Protein AF-A0A954VQI1-F1 (afdb_monomer_lite)

Secondary structure (DSSP, 8-state):
------HHHHHHHHHHHHTTS-SSHHHHHHHHHHHHHTT---PPPHHHHHHHTT------GGGG----S-TTS-HHHHHHHHHHHS---------

Structure (mmCIF, N/CA/C/O backbone):
data_AF-A0A954VQI1-F1
#
_entry.id   AF-A0A954VQI1-F1
#
loop_
_atom_site.group_PDB
_atom_site.id
_atom_site.type_symbol
_atom_site.label_atom_id
_atom_site.label_alt_id
_atom_site.label_comp_id
_atom_site.label_asym_id
_atom_site.label_entity_id
_atom_site.label_seq_id
_atom_site.pdbx_PDB_ins_code
_atom_site.Cartn_x
_atom_site.Cartn_y
_atom_site.Cartn_z
_atom_site.occupancy
_atom_site.B_iso_or_equiv
_atom_site.auth_seq_id
_atom_site.auth_comp_id
_atom_site.auth_asym_id
_atom_site.auth_atom_id
_atom_site.pdbx_PDB_model_num
ATOM 1 N N . MET A 1 1 ? 26.963 14.974 -7.752 1.00 47.28 1 MET A N 1
ATOM 2 C CA . MET A 1 1 ? 25.971 14.395 -6.824 1.00 47.28 1 MET A CA 1
ATOM 3 C C . MET A 1 1 ? 26.237 12.899 -6.781 1.00 47.28 1 MET A C 1
ATOM 5 O O . MET A 1 1 ? 26.129 12.275 -7.827 1.00 47.28 1 MET A O 1
ATOM 9 N N . GLN A 1 2 ? 26.698 12.359 -5.653 1.00 58.19 2 GLN A N 1
ATOM 10 C CA . GLN A 1 2 ? 26.855 10.911 -5.458 1.00 58.19 2 GLN A CA 1
ATOM 11 C C . GLN A 1 2 ? 25.596 10.402 -4.755 1.00 58.19 2 GLN A C 1
ATOM 13 O O . GLN A 1 2 ? 25.159 11.009 -3.781 1.00 58.19 2 GLN A O 1
ATOM 18 N N . ILE A 1 3 ? 24.983 9.353 -5.297 1.00 70.50 3 ILE A N 1
ATOM 19 C CA . ILE A 1 3 ? 23.816 8.692 -4.709 1.00 70.50 3 ILE A CA 1
ATOM 20 C C . ILE A 1 3 ? 24.327 7.356 -4.182 1.00 70.50 3 ILE A C 1
ATOM 22 O O . ILE A 1 3 ? 24.823 6.546 -4.964 1.00 70.50 3 ILE A O 1
ATOM 26 N N . GLU A 1 4 ? 24.240 7.138 -2.874 1.00 78.00 4 GLU A N 1
ATOM 27 C CA . GLU A 1 4 ? 24.477 5.817 -2.298 1.00 78.00 4 GLU A CA 1
ATOM 28 C C . GLU A 1 4 ? 23.241 4.955 -2.541 1.00 78.00 4 GLU A C 1
ATOM 30 O O . GLU A 1 4 ? 22.119 5.350 -2.220 1.00 78.00 4 GLU A O 1
ATOM 35 N N . VAL A 1 5 ? 23.439 3.793 -3.158 1.00 78.62 5 VAL A N 1
ATOM 36 C CA . VAL A 1 5 ? 22.355 2.881 -3.524 1.00 78.62 5 VAL A CA 1
ATOM 37 C C . VAL A 1 5 ? 22.591 1.543 -2.835 1.00 78.62 5 VAL A C 1
ATOM 39 O O . VAL A 1 5 ? 23.730 1.080 -2.763 1.00 78.62 5 VAL A O 1
ATOM 42 N N . SER A 1 6 ? 21.529 0.914 -2.319 1.00 87.25 6 SER A N 1
ATOM 43 C CA . SER A 1 6 ? 21.656 -0.396 -1.675 1.00 87.25 6 SER A CA 1
ATOM 44 C C . SER A 1 6 ? 22.107 -1.467 -2.673 1.00 87.25 6 SER A C 1
ATOM 46 O O . SER A 1 6 ? 21.815 -1.391 -3.869 1.00 87.25 6 SER A O 1
ATOM 48 N N . SER A 1 7 ? 22.771 -2.507 -2.166 1.00 83.44 7 SER A N 1
ATOM 49 C CA . SER A 1 7 ? 23.232 -3.661 -2.949 1.00 83.44 7 SER A CA 1
ATOM 50 C C . SER A 1 7 ? 22.086 -4.330 -3.718 1.00 83.44 7 SER A C 1
ATOM 52 O O . SER A 1 7 ? 22.249 -4.727 -4.866 1.00 83.44 7 SER A O 1
ATOM 54 N N . GLU A 1 8 ? 20.908 -4.396 -3.100 1.00 84.88 8 GLU A N 1
ATOM 55 C CA . GLU A 1 8 ? 19.686 -4.939 -3.699 1.00 84.88 8 GLU A CA 1
ATOM 56 C C . GLU A 1 8 ? 19.207 -4.097 -4.889 1.00 84.88 8 GLU A C 1
ATOM 58 O O . GLU A 1 8 ? 18.823 -4.624 -5.932 1.00 84.88 8 GLU A O 1
ATOM 63 N N . THR A 1 9 ? 19.305 -2.771 -4.781 1.00 81.81 9 THR A N 1
ATOM 64 C CA . THR A 1 9 ? 18.925 -1.872 -5.876 1.00 81.81 9 THR A CA 1
ATOM 65 C C . THR A 1 9 ? 19.894 -1.990 -7.052 1.00 81.81 9 THR A C 1
ATOM 67 O O . THR A 1 9 ? 19.467 -1.938 -8.205 1.00 81.81 9 THR A O 1
ATOM 70 N N . ILE A 1 10 ? 21.189 -2.183 -6.774 1.00 82.75 10 ILE A N 1
ATOM 71 C CA . ILE A 1 10 ? 22.210 -2.428 -7.803 1.00 82.75 10 ILE A CA 1
ATOM 72 C C . ILE A 1 10 ? 21.884 -3.717 -8.568 1.00 82.75 10 ILE A C 1
ATOM 74 O O . ILE A 1 10 ? 21.826 -3.690 -9.795 1.00 82.75 10 ILE A O 1
ATOM 78 N N . GLN A 1 11 ? 21.558 -4.805 -7.864 1.00 84.69 11 GLN A N 1
ATOM 79 C CA . GLN A 1 11 ? 21.158 -6.071 -8.493 1.00 84.69 11 GLN A CA 1
ATOM 80 C C . GLN A 1 11 ? 19.892 -5.928 -9.349 1.00 84.69 11 GLN A C 1
ATOM 82 O O . GLN A 1 11 ? 19.811 -6.472 -10.451 1.00 84.69 11 GLN A O 1
ATOM 87 N N . LEU A 1 12 ? 18.901 -5.166 -8.875 1.00 82.69 12 LEU A N 1
ATOM 88 C CA . LEU A 1 12 ? 17.674 -4.906 -9.627 1.00 82.69 12 LEU A CA 1
ATOM 89 C C . LEU A 1 12 ? 17.948 -4.117 -10.922 1.00 82.69 12 LEU A C 1
ATOM 91 O O . LEU A 1 12 ? 17.356 -4.408 -11.966 1.00 82.69 12 LEU A O 1
ATOM 95 N N . LEU A 1 13 ? 18.852 -3.134 -10.864 1.00 80.06 13 LEU A N 1
ATOM 96 C CA . LEU A 1 13 ? 19.285 -2.343 -12.019 1.00 80.06 13 LEU A CA 1
ATOM 97 C C . LEU A 1 13 ? 20.039 -3.211 -13.034 1.00 80.06 13 LEU A C 1
ATOM 99 O O . LEU A 1 13 ? 19.715 -3.181 -14.222 1.00 80.06 13 LEU A O 1
ATOM 103 N N . GLU A 1 14 ? 20.971 -4.045 -12.577 1.00 82.88 14 GLU A N 1
ATOM 104 C CA . GLU A 1 14 ? 21.702 -4.992 -13.427 1.00 82.88 14 GLU A CA 1
ATOM 105 C C . GLU A 1 14 ? 20.763 -5.996 -14.110 1.00 82.88 14 GLU A C 1
ATOM 107 O O . GLU A 1 14 ? 20.862 -6.219 -15.317 1.00 82.88 14 GLU A O 1
ATOM 112 N N . ALA A 1 15 ? 19.784 -6.540 -13.383 1.00 83.94 15 ALA A N 1
ATOM 113 C CA . ALA A 1 15 ? 18.780 -7.439 -13.948 1.00 83.94 15 ALA A CA 1
ATOM 114 C C . ALA A 1 15 ? 17.893 -6.745 -15.000 1.00 83.94 15 ALA A C 1
ATOM 116 O O . ALA A 1 15 ? 17.508 -7.351 -16.003 1.00 83.94 15 ALA A O 1
ATOM 117 N N . ALA A 1 16 ? 17.567 -5.464 -14.800 1.00 78.81 16 ALA A N 1
ATOM 118 C CA . ALA A 1 16 ? 16.811 -4.683 -15.775 1.00 78.81 16 ALA A CA 1
ATOM 119 C C . ALA A 1 16 ? 17.614 -4.426 -17.063 1.00 78.81 16 ALA A C 1
ATOM 121 O O . ALA A 1 16 ? 17.040 -4.489 -18.154 1.00 78.81 16 ALA A O 1
ATOM 122 N N . MET A 1 17 ? 18.924 -4.197 -16.939 1.00 80.75 17 MET A N 1
ATOM 123 C CA . MET A 1 17 ? 19.853 -4.070 -18.067 1.00 80.75 17 MET A CA 1
ATOM 124 C C . MET A 1 17 ? 20.013 -5.398 -18.820 1.00 80.75 17 MET A C 1
ATOM 126 O O . MET A 1 17 ? 19.879 -5.433 -20.041 1.00 80.75 17 MET A O 1
ATOM 130 N N . ALA A 1 18 ? 20.211 -6.509 -18.101 1.00 82.56 18 ALA A N 1
ATOM 131 C CA . ALA A 1 18 ? 20.344 -7.848 -18.683 1.00 82.56 18 ALA A CA 1
ATOM 132 C C . ALA A 1 18 ? 19.082 -8.303 -19.437 1.00 82.56 18 ALA A C 1
ATOM 134 O O . ALA A 1 18 ? 19.168 -9.031 -20.422 1.00 82.56 18 ALA A O 1
ATOM 135 N N . ALA A 1 19 ? 17.905 -7.830 -19.019 1.00 83.94 19 ALA A N 1
ATOM 136 C CA . ALA A 1 19 ? 16.643 -8.069 -19.712 1.00 83.94 19 ALA A CA 1
ATOM 137 C C . ALA A 1 19 ? 16.480 -7.258 -21.017 1.00 83.94 19 ALA A C 1
ATOM 139 O O . ALA A 1 19 ? 15.415 -7.323 -21.631 1.00 83.94 19 ALA A O 1
ATOM 140 N N . GLY A 1 20 ? 17.476 -6.455 -21.418 1.00 84.12 20 GLY A N 1
ATOM 141 C CA . GLY A 1 20 ? 17.440 -5.636 -22.634 1.00 84.12 20 GLY A CA 1
ATOM 142 C C . GLY A 1 20 ? 16.398 -4.515 -22.599 1.00 84.12 20 GLY A C 1
ATOM 143 O O . GLY A 1 20 ? 16.019 -3.991 -23.643 1.00 84.12 20 GLY A O 1
ATOM 144 N N . ARG A 1 21 ? 15.894 -4.156 -21.409 1.00 79.69 21 ARG A N 1
ATOM 145 C CA . ARG A 1 21 ? 14.842 -3.138 -21.249 1.00 79.69 21 ARG A CA 1
ATOM 146 C C . ARG A 1 21 ? 15.356 -1.705 -21.386 1.00 79.69 21 ARG A C 1
ATOM 148 O O . ARG A 1 21 ? 14.542 -0.811 -21.596 1.00 79.69 21 ARG A O 1
ATOM 155 N N . PHE A 1 22 ? 16.664 -1.497 -21.249 1.00 83.12 22 PHE A N 1
ATOM 156 C CA . PHE A 1 22 ? 17.329 -0.198 -21.337 1.00 83.12 22 PHE A CA 1
ATOM 157 C C . PHE A 1 22 ? 18.692 -0.370 -22.013 1.00 83.12 22 PHE A C 1
ATOM 159 O O . PHE A 1 22 ? 19.371 -1.370 -21.777 1.00 83.12 22 PHE A O 1
ATOM 166 N N . ALA A 1 23 ? 19.096 0.592 -22.842 1.00 83.38 23 ALA A N 1
ATOM 167 C CA . ALA A 1 23 ? 20.381 0.571 -23.536 1.00 83.38 23 ALA A CA 1
ATOM 168 C C . ALA A 1 23 ? 21.534 1.076 -22.653 1.00 83.38 23 ALA A C 1
ATOM 170 O O . ALA A 1 23 ? 22.696 0.767 -22.918 1.00 83.38 23 ALA A O 1
ATOM 171 N N . SER A 1 24 ? 21.236 1.839 -21.596 1.00 84.31 24 SER A N 1
ATOM 172 C CA . SER A 1 24 ? 22.230 2.307 -20.626 1.00 84.31 24 SER A CA 1
ATOM 173 C C . SER A 1 24 ? 21.644 2.543 -19.231 1.00 84.31 24 SER A C 1
ATOM 175 O O . SER A 1 24 ? 20.433 2.697 -19.043 1.00 84.31 24 SER A O 1
ATOM 177 N N . MET A 1 25 ? 22.536 2.623 -18.242 1.00 77.94 25 MET A N 1
ATOM 178 C CA . MET A 1 25 ? 22.190 2.980 -16.865 1.00 77.94 25 MET A CA 1
ATOM 179 C C . MET A 1 25 ? 21.548 4.375 -16.786 1.00 77.94 25 MET A C 1
ATOM 181 O O . MET A 1 25 ? 20.548 4.560 -16.095 1.00 77.94 25 MET A O 1
ATOM 185 N N . ASP A 1 26 ? 22.068 5.340 -17.550 1.00 84.00 26 ASP A N 1
ATOM 186 C CA . ASP A 1 26 ? 21.538 6.707 -17.596 1.00 84.00 26 ASP A CA 1
ATOM 187 C C . ASP A 1 26 ? 20.117 6.755 -18.165 1.00 84.00 26 ASP A C 1
ATOM 189 O O . ASP A 1 26 ? 19.261 7.484 -17.661 1.00 84.00 26 ASP A O 1
ATOM 193 N N . GLU A 1 27 ? 19.828 5.939 -19.181 1.00 85.06 27 GLU A N 1
ATOM 194 C CA . GLU A 1 27 ? 18.483 5.813 -19.742 1.00 85.06 27 GLU A CA 1
ATOM 195 C C . GLU A 1 27 ? 17.504 5.208 -18.726 1.00 85.06 27 GLU A C 1
ATOM 197 O O . GLU A 1 27 ? 16.366 5.676 -18.590 1.00 85.06 27 GLU A O 1
ATOM 202 N N . CYS A 1 28 ? 17.952 4.200 -17.972 1.00 82.88 28 CYS A N 1
ATOM 203 C CA . CYS A 1 28 ? 17.169 3.590 -16.903 1.00 82.88 28 CYS A CA 1
ATOM 204 C C . CYS A 1 28 ? 16.826 4.619 -15.812 1.00 82.88 28 CYS A C 1
ATOM 206 O O . CYS A 1 28 ? 15.653 4.801 -15.464 1.00 82.88 28 CYS A O 1
ATOM 208 N N . ILE A 1 29 ? 17.830 5.364 -15.337 1.00 83.44 29 ILE A N 1
ATOM 209 C CA . ILE A 1 29 ? 17.670 6.413 -14.321 1.00 83.44 29 ILE A CA 1
ATOM 210 C C . ILE A 1 29 ? 16.736 7.519 -14.829 1.00 83.44 29 ILE A C 1
ATOM 212 O O . ILE A 1 29 ? 15.796 7.904 -14.129 1.00 83.44 29 ILE A O 1
ATOM 216 N N . ALA A 1 30 ? 16.932 8.002 -16.059 1.00 84.94 30 ALA A N 1
ATOM 217 C CA . ALA A 1 30 ? 16.089 9.038 -16.654 1.00 84.94 30 ALA A CA 1
ATOM 218 C C . ALA A 1 30 ? 14.625 8.586 -16.793 1.00 84.94 30 ALA A C 1
ATOM 220 O O . ALA A 1 30 ? 13.698 9.362 -16.529 1.00 84.94 30 ALA A O 1
ATOM 221 N N . SER A 1 31 ? 14.404 7.321 -17.154 1.00 82.00 31 SER A N 1
ATOM 222 C CA . SER A 1 31 ? 13.073 6.720 -17.282 1.00 82.00 31 SER A CA 1
ATOM 223 C C . SER A 1 31 ? 12.363 6.590 -15.932 1.00 82.00 31 SER A C 1
ATOM 225 O O . SER A 1 31 ? 11.179 6.927 -15.818 1.00 82.00 31 SER A O 1
ATOM 227 N N . LEU A 1 32 ? 13.082 6.165 -14.890 1.00 80.12 32 LEU A N 1
ATOM 228 C CA . LEU A 1 32 ? 12.568 6.098 -13.520 1.00 80.12 32 LEU A CA 1
ATOM 229 C C . LEU A 1 32 ? 12.246 7.493 -12.974 1.00 80.12 32 LEU A C 1
ATOM 231 O O . LEU A 1 32 ? 11.143 7.719 -12.477 1.00 80.12 32 LEU A O 1
ATOM 235 N N . ALA A 1 33 ? 13.146 8.462 -13.159 1.00 82.25 33 ALA A N 1
ATOM 236 C CA . ALA A 1 33 ? 12.918 9.850 -12.765 1.00 82.25 33 ALA A CA 1
ATOM 237 C C . ALA A 1 33 ? 11.713 10.469 -13.495 1.00 82.25 33 ALA A C 1
ATOM 239 O O . ALA A 1 33 ? 10.961 11.259 -12.923 1.00 82.25 33 ALA A O 1
ATOM 240 N N . LYS A 1 34 ? 11.489 10.111 -14.766 1.00 81.75 34 LYS A N 1
ATOM 241 C CA . LYS A 1 34 ? 10.301 10.528 -15.525 1.00 81.75 34 LYS A CA 1
ATOM 242 C C . LYS A 1 34 ? 9.014 9.920 -14.953 1.00 81.75 34 LYS A C 1
ATOM 244 O O . LYS A 1 34 ? 8.038 10.645 -14.790 1.00 81.75 34 LYS A O 1
ATOM 249 N N . ARG A 1 35 ? 9.005 8.630 -14.596 1.00 76.69 35 ARG A N 1
ATOM 250 C CA . ARG A 1 35 ? 7.845 7.980 -13.951 1.00 76.69 35 ARG A CA 1
ATOM 251 C C . ARG A 1 35 ? 7.528 8.567 -12.579 1.00 76.69 35 ARG A C 1
ATOM 253 O O . ARG A 1 35 ? 6.360 8.841 -12.308 1.00 76.69 35 ARG A O 1
ATOM 260 N N . ALA A 1 36 ? 8.555 8.806 -11.763 1.00 75.38 36 ALA A N 1
ATOM 261 C CA . ALA A 1 36 ? 8.413 9.416 -10.444 1.00 75.38 36 ALA A CA 1
ATOM 262 C C . ALA A 1 36 ? 7.813 10.828 -10.537 1.00 75.38 36 ALA A C 1
ATOM 264 O O . ALA A 1 36 ? 6.842 11.127 -9.846 1.00 75.38 36 ALA A O 1
ATOM 265 N N . ARG A 1 37 ? 8.319 11.666 -11.457 1.00 74.56 37 ARG A N 1
ATOM 266 C CA . ARG A 1 37 ? 7.772 13.013 -11.709 1.00 74.56 37 ARG A CA 1
ATOM 267 C C . ARG A 1 37 ? 6.324 12.994 -12.191 1.00 74.56 37 ARG A C 1
ATOM 269 O O . ARG A 1 37 ? 5.547 13.858 -11.809 1.00 74.56 37 ARG A O 1
ATOM 276 N N . ASN A 1 38 ? 5.953 12.007 -13.002 1.00 75.56 38 ASN A N 1
ATOM 277 C CA . ASN A 1 38 ? 4.608 11.903 -13.566 1.00 75.56 38 ASN A CA 1
ATOM 278 C C . ASN A 1 38 ? 3.598 11.229 -12.617 1.00 75.56 38 ASN A C 1
ATOM 280 O O . ASN A 1 38 ? 2.469 10.966 -13.030 1.00 75.56 38 ASN A O 1
ATOM 284 N N . GLY A 1 39 ? 3.994 10.878 -11.385 1.00 62.16 39 GLY A N 1
ATOM 285 C CA . GLY A 1 39 ? 3.137 10.184 -10.416 1.00 62.16 39 GLY A CA 1
ATOM 286 C C . GLY A 1 39 ? 2.705 8.772 -10.841 1.00 62.16 39 GLY A C 1
ATOM 287 O O . GLY A 1 39 ? 1.852 8.172 -10.193 1.00 62.16 39 GLY A O 1
ATOM 288 N N . HIS A 1 40 ? 3.290 8.230 -11.913 1.00 60.88 40 HIS A N 1
ATOM 289 C CA . HIS A 1 40 ? 2.942 6.942 -12.520 1.00 60.88 40 HIS A CA 1
ATOM 290 C C . HIS A 1 40 ? 3.887 5.835 -12.038 1.00 60.88 40 HIS A C 1
ATOM 292 O O . HIS A 1 40 ? 4.491 5.113 -12.836 1.00 60.88 40 HIS A O 1
ATOM 298 N N . MET A 1 4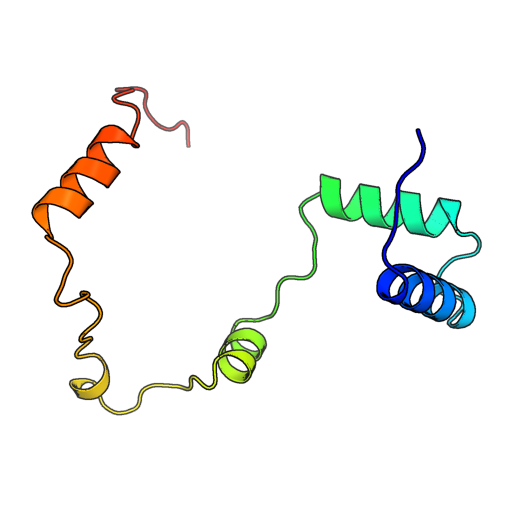1 ? 4.032 5.697 -10.719 1.00 65.19 41 MET A N 1
ATOM 299 C CA . MET A 1 41 ? 4.462 4.405 -10.190 1.00 65.19 41 MET A CA 1
ATOM 300 C C . MET A 1 41 ? 3.289 3.437 -10.356 1.00 65.19 41 MET A C 1
ATOM 302 O O . MET A 1 41 ? 2.161 3.822 -10.030 1.00 65.19 41 MET A O 1
ATOM 306 N N . PRO A 1 42 ? 3.510 2.222 -10.888 1.00 67.06 42 PRO A N 1
ATOM 307 C CA . PRO A 1 42 ? 2.469 1.209 -10.908 1.00 67.06 42 PRO A CA 1
ATOM 308 C C . PRO A 1 42 ? 2.014 0.997 -9.465 1.00 67.06 42 PRO A C 1
ATOM 310 O O . PRO A 1 42 ? 2.786 0.558 -8.616 1.00 67.06 42 PRO A O 1
ATOM 313 N N . ARG A 1 43 ? 0.783 1.411 -9.173 1.00 74.62 43 ARG A N 1
ATOM 314 C CA . ARG A 1 43 ? 0.149 1.107 -7.897 1.00 74.62 43 ARG A CA 1
ATOM 315 C C . ARG A 1 43 ? -0.386 -0.315 -7.997 1.00 74.62 43 ARG A C 1
ATOM 317 O O . ARG A 1 43 ? -0.925 -0.654 -9.056 1.00 74.62 43 ARG A O 1
ATOM 324 N N . PRO A 1 44 ? -0.243 -1.127 -6.942 1.00 80.12 44 PRO A N 1
ATOM 325 C CA . PRO A 1 44 ? -0.878 -2.428 -6.926 1.00 80.12 44 PRO A CA 1
ATOM 326 C C . PRO A 1 44 ? -2.384 -2.261 -7.163 1.00 80.12 44 PRO A C 1
ATOM 328 O O . PRO A 1 44 ? -2.996 -1.285 -6.710 1.00 80.12 44 PRO A O 1
ATOM 331 N N . SER A 1 45 ? -2.976 -3.178 -7.926 1.00 84.94 45 SER A N 1
ATOM 332 C CA . SER A 1 45 ? -4.429 -3.228 -8.073 1.00 84.94 45 SER A CA 1
ATOM 333 C C . SER A 1 45 ? -5.084 -3.498 -6.716 1.00 84.94 45 SER A C 1
ATOM 335 O O . SER A 1 45 ? -4.439 -3.971 -5.779 1.00 84.94 45 SER A O 1
ATOM 337 N N . VAL A 1 46 ? -6.386 -3.228 -6.605 1.00 84.06 46 VAL A N 1
ATOM 338 C CA . VAL A 1 46 ? -7.146 -3.559 -5.388 1.00 84.06 46 VAL A CA 1
ATOM 339 C C . VAL A 1 46 ? -7.000 -5.046 -5.042 1.00 84.06 46 VAL A C 1
ATOM 341 O O . VAL A 1 46 ? -6.792 -5.376 -3.881 1.00 84.06 46 VAL A O 1
ATOM 344 N N . ASP A 1 47 ? -7.009 -5.928 -6.043 1.00 87.00 47 ASP A N 1
ATOM 345 C CA . ASP A 1 47 ? -6.852 -7.375 -5.845 1.00 87.00 47 ASP A CA 1
ATOM 346 C C . ASP A 1 47 ? -5.439 -7.766 -5.388 1.00 87.00 47 ASP A C 1
ATOM 348 O O . ASP A 1 47 ? -5.274 -8.665 -4.559 1.00 87.00 47 ASP A O 1
ATOM 352 N N . GLN A 1 48 ? -4.410 -7.080 -5.901 1.00 87.06 48 GLN A N 1
ATOM 353 C CA . GLN A 1 48 ? -3.026 -7.271 -5.458 1.00 87.06 48 GLN A CA 1
ATOM 354 C C . GLN A 1 48 ? -2.867 -6.849 -3.998 1.00 87.06 48 GLN A C 1
ATOM 356 O O . GLN A 1 48 ? -2.359 -7.628 -3.198 1.00 87.06 48 GLN A O 1
ATOM 361 N N . LEU A 1 49 ? -3.393 -5.677 -3.628 1.00 88.25 49 LEU A N 1
ATOM 362 C CA . LEU A 1 49 ? -3.407 -5.211 -2.240 1.00 88.25 49 LEU A CA 1
ATOM 363 C C . LEU A 1 49 ? -4.164 -6.169 -1.320 1.00 88.25 49 LEU A C 1
ATOM 365 O O . LEU A 1 49 ? -3.690 -6.472 -0.229 1.00 88.25 49 LEU A O 1
ATOM 369 N N . ALA A 1 50 ? -5.323 -6.660 -1.760 1.00 85.56 50 ALA A N 1
ATOM 370 C CA . ALA A 1 50 ? -6.120 -7.599 -0.984 1.00 85.56 50 ALA A CA 1
ATOM 371 C C . ALA A 1 50 ? -5.341 -8.895 -0.708 1.00 85.56 50 ALA A C 1
ATOM 373 O O . ALA A 1 50 ? -5.284 -9.362 0.428 1.00 85.56 50 ALA A O 1
ATOM 374 N N . THR A 1 51 ? -4.661 -9.415 -1.732 1.00 88.19 51 THR A N 1
ATOM 375 C CA . THR A 1 51 ? -3.809 -10.605 -1.623 1.00 88.19 51 THR A CA 1
ATOM 376 C C . THR A 1 51 ? -2.623 -10.370 -0.686 1.00 88.19 51 THR A C 1
ATOM 378 O O . THR A 1 51 ? -2.383 -11.186 0.201 1.00 88.19 51 THR A O 1
ATOM 381 N N . GLU A 1 52 ? -1.906 -9.253 -0.839 1.00 88.38 52 GLU A N 1
ATOM 382 C CA . GLU A 1 52 ? -0.752 -8.893 0.001 1.00 88.38 52 GLU A CA 1
ATOM 383 C C . GLU A 1 52 ? -1.130 -8.717 1.478 1.00 88.38 52 GLU A C 1
ATOM 385 O O . GLU A 1 52 ? -0.384 -9.123 2.365 1.00 88.38 52 GLU A O 1
ATOM 390 N N . GLN A 1 53 ? -2.300 -8.138 1.749 1.00 87.38 53 GLN A N 1
ATOM 391 C CA . GLN A 1 53 ? -2.800 -7.906 3.107 1.00 87.38 53 GLN A CA 1
ATOM 392 C C . GLN A 1 53 ? -3.537 -9.122 3.689 1.00 87.38 53 GLN A C 1
ATOM 394 O O . GLN A 1 53 ? -3.967 -9.083 4.841 1.00 87.38 53 GLN A O 1
ATOM 399 N N . GLY A 1 54 ? -3.710 -10.195 2.909 1.00 87.06 54 GLY A N 1
ATOM 400 C CA . GLY A 1 54 ? -4.466 -11.379 3.319 1.00 87.06 54 GLY A CA 1
ATOM 401 C C . GLY A 1 54 ? -5.952 -11.099 3.567 1.00 87.06 54 GLY A C 1
ATOM 402 O O . GLY A 1 54 ? -6.596 -11.823 4.328 1.00 87.06 54 GLY A O 1
ATOM 403 N N . VAL A 1 55 ? -6.501 -10.048 2.953 1.00 84.75 55 VAL A N 1
ATOM 404 C CA . VAL A 1 55 ? -7.907 -9.658 3.088 1.00 84.75 55 VAL A CA 1
ATOM 405 C C . VAL A 1 55 ? -8.706 -10.119 1.873 1.00 84.75 55 VAL A C 1
ATOM 407 O O . VAL A 1 55 ? -8.209 -10.184 0.753 1.00 84.75 55 VAL A O 1
ATOM 410 N N . GLY A 1 56 ? -9.975 -10.452 2.090 1.00 83.44 56 GLY A N 1
ATOM 411 C CA . GLY A 1 56 ? -10.876 -10.903 1.036 1.00 83.44 56 GLY A CA 1
ATOM 412 C C . GLY A 1 56 ? -12.271 -10.299 1.177 1.00 83.44 56 GLY A C 1
ATOM 413 O O . GLY A 1 56 ? -12.548 -9.595 2.153 1.00 83.44 56 GLY A O 1
ATOM 414 N N . PRO A 1 57 ? -13.173 -10.578 0.221 1.00 81.19 57 PRO A N 1
ATOM 415 C CA . PRO A 1 57 ? -14.551 -10.112 0.279 1.00 81.19 57 PRO A CA 1
ATOM 416 C C . PRO A 1 57 ? -15.236 -10.556 1.578 1.00 81.19 57 PRO A C 1
ATOM 418 O O . PRO A 1 57 ? -15.255 -11.741 1.922 1.00 81.19 57 PRO A O 1
ATOM 421 N N . ILE A 1 58 ? -15.821 -9.605 2.306 1.00 81.25 58 ILE A N 1
ATOM 422 C CA . ILE A 1 58 ? -16.493 -9.888 3.576 1.00 81.25 58 ILE A CA 1
ATOM 423 C C . ILE A 1 58 ? -17.926 -10.351 3.290 1.00 81.25 58 ILE A C 1
ATOM 425 O O . ILE A 1 58 ? -18.780 -9.559 2.908 1.00 81.25 58 ILE A O 1
ATOM 429 N N . GLY A 1 59 ? -18.189 -11.647 3.486 1.00 84.38 59 GLY A N 1
ATOM 430 C CA . GLY A 1 59 ? -19.513 -12.253 3.274 1.00 84.38 59 GLY A CA 1
ATOM 431 C C . GLY A 1 59 ? -20.488 -12.146 4.456 1.00 84.38 59 GLY A C 1
ATOM 432 O O . GLY A 1 59 ? -21.666 -12.445 4.300 1.00 84.38 59 GLY A O 1
ATOM 433 N N . ASP A 1 60 ? -20.022 -11.731 5.638 1.00 85.06 60 ASP A N 1
ATOM 434 C CA . ASP A 1 60 ? -20.852 -11.553 6.838 1.00 85.06 60 ASP A CA 1
ATOM 435 C C . ASP A 1 60 ? -20.638 -10.149 7.402 1.00 85.06 60 ASP A C 1
ATOM 437 O O . ASP A 1 60 ? -19.551 -9.824 7.880 1.00 85.06 60 ASP A O 1
ATOM 441 N N . PHE A 1 61 ? -21.685 -9.323 7.379 1.00 80.12 61 PHE A N 1
ATOM 442 C CA . PHE A 1 61 ? -21.635 -7.935 7.840 1.00 80.12 61 PHE A CA 1
ATOM 443 C C . PHE A 1 61 ? -21.245 -7.802 9.318 1.00 80.12 61 PHE A C 1
ATOM 445 O O . PHE A 1 61 ? -20.730 -6.767 9.726 1.00 80.12 61 PHE A O 1
ATOM 452 N N . ARG A 1 62 ? -21.438 -8.840 10.139 1.00 79.19 62 ARG A N 1
ATOM 453 C CA . ARG A 1 62 ? -21.030 -8.817 11.552 1.00 79.19 62 ARG A CA 1
ATOM 454 C C . ARG A 1 62 ? -19.511 -8.810 11.712 1.00 79.19 62 ARG A C 1
ATOM 456 O O . ARG A 1 62 ? -19.026 -8.342 12.735 1.00 79.19 62 ARG A O 1
ATOM 463 N N . LYS A 1 63 ? -18.765 -9.261 10.695 1.00 72.56 63 LYS A N 1
ATOM 464 C CA . LYS A 1 63 ? -17.297 -9.165 10.635 1.00 72.56 63 LYS A CA 1
ATOM 465 C C . LYS A 1 63 ? -16.798 -7.762 10.274 1.00 72.56 63 LYS A C 1
ATOM 467 O O . LYS A 1 63 ? -15.620 -7.493 10.442 1.00 72.56 63 LY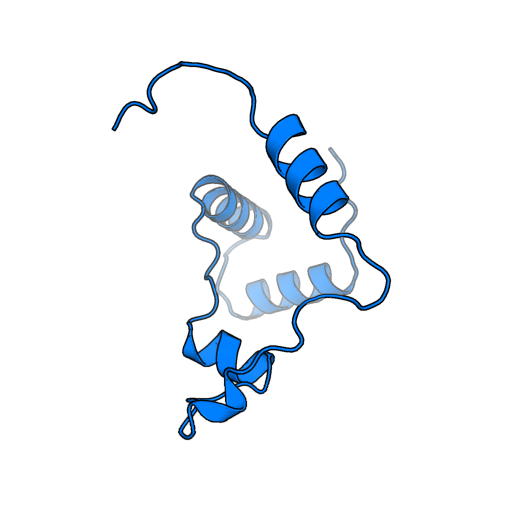S A O 1
ATOM 472 N N . LEU A 1 64 ? -17.677 -6.865 9.812 1.00 72.00 64 LEU A N 1
ATOM 473 C CA . LEU A 1 64 ? -17.362 -5.439 9.637 1.00 72.00 64 LEU A CA 1
ATOM 474 C C . LEU A 1 64 ? -17.416 -4.663 10.955 1.00 72.00 64 LEU A C 1
ATOM 476 O O . LEU A 1 64 ? -17.199 -3.452 10.9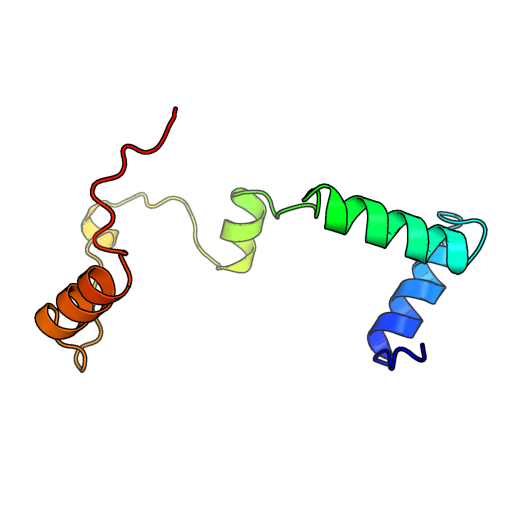58 1.00 72.00 64 LEU A O 1
ATOM 480 N N . LYS A 1 65 ? -17.752 -5.324 12.070 1.00 70.94 65 LYS A N 1
ATOM 481 C CA . LYS A 1 65 ? -17.763 -4.691 13.381 1.00 70.94 65 LYS A CA 1
ATOM 482 C C . LYS A 1 65 ? -16.314 -4.493 13.823 1.00 70.94 65 LYS A C 1
ATOM 484 O O . LYS A 1 65 ? -15.751 -5.332 14.509 1.00 70.9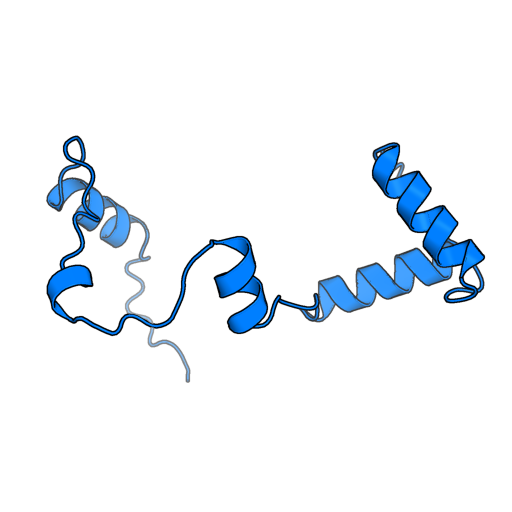4 65 LYS A O 1
ATOM 489 N N . ALA A 1 66 ? -15.724 -3.411 13.334 1.00 60.75 66 ALA A N 1
ATOM 490 C CA . ALA A 1 66 ? -14.329 -3.104 13.546 1.00 60.75 66 ALA A CA 1
ATOM 491 C C . ALA A 1 66 ? -14.100 -2.649 14.992 1.00 60.75 66 ALA A C 1
ATOM 493 O O . ALA A 1 66 ? -14.647 -1.648 15.449 1.00 60.75 66 ALA A O 1
ATOM 494 N N . ASP A 1 67 ? -13.230 -3.374 15.666 1.00 67.56 67 ASP A N 1
ATOM 495 C CA . ASP A 1 67 ? -12.438 -3.030 16.844 1.00 67.56 67 ASP A CA 1
ATOM 496 C C . ASP A 1 67 ? -11.226 -2.164 16.443 1.00 67.56 67 ASP A C 1
ATOM 498 O O . ASP A 1 67 ? -10.125 -2.292 16.957 1.00 67.56 67 ASP A O 1
ATOM 502 N N . PHE A 1 68 ? -11.437 -1.265 15.475 1.00 69.69 68 PHE A N 1
ATOM 503 C CA . PHE A 1 68 ? -10.393 -0.443 14.856 1.00 69.69 68 PHE A CA 1
ATOM 504 C C . PHE A 1 68 ? -9.746 0.548 15.828 1.00 69.69 68 PHE A C 1
ATOM 506 O O . PHE A 1 68 ? -8.664 1.058 15.553 1.00 69.69 68 PHE A O 1
ATOM 513 N N . TRP A 1 69 ? -10.427 0.862 16.929 1.00 80.25 69 TRP A N 1
ATOM 514 C CA . TRP A 1 69 ? -9.964 1.869 17.863 1.00 80.25 69 TRP A CA 1
ATOM 515 C C . TRP A 1 69 ? -8.966 1.259 18.852 1.00 80.25 69 TRP A C 1
ATOM 517 O O . TRP A 1 69 ? -9.358 0.349 19.582 1.00 80.25 69 TRP A O 1
ATOM 527 N N . PRO A 1 70 ? -7.708 1.731 18.906 1.00 81.81 70 PRO A N 1
ATOM 528 C CA . PRO A 1 70 ? -6.754 1.241 19.890 1.00 81.81 70 PRO A CA 1
ATOM 529 C C . PRO A 1 70 ? -7.271 1.511 21.305 1.00 81.81 70 PRO A C 1
ATOM 531 O O . PRO A 1 70 ? -7.660 2.635 21.622 1.00 81.81 70 PRO A O 1
ATOM 534 N N . ASP A 1 71 ? -7.245 0.497 22.172 1.00 79.75 71 ASP A N 1
ATOM 535 C CA . ASP A 1 71 ? -7.762 0.602 23.547 1.00 79.75 71 ASP A CA 1
ATOM 536 C C . ASP A 1 71 ? -7.060 1.694 24.376 1.00 79.75 71 ASP A C 1
ATOM 538 O O . ASP A 1 71 ? -7.591 2.179 25.374 1.00 79.75 71 ASP A O 1
ATOM 542 N N . ASN A 1 72 ? -5.845 2.068 23.974 1.00 83.62 72 ASN A N 1
ATOM 543 C CA . ASN A 1 72 ? -4.996 3.054 24.631 1.00 83.62 72 ASN A CA 1
ATOM 544 C C . ASN A 1 72 ? -5.075 4.460 24.013 1.00 83.62 72 ASN A C 1
ATOM 546 O O . ASN A 1 72 ? -4.347 5.340 24.470 1.00 83.62 72 ASN A O 1
ATOM 550 N N . GLU A 1 73 ? -5.895 4.677 22.983 1.00 80.88 73 GLU A N 1
ATOM 551 C CA . GLU A 1 73 ? -6.024 5.976 22.319 1.00 80.88 73 GLU A CA 1
ATOM 552 C C . GLU A 1 73 ? -7.369 6.637 22.637 1.00 80.88 73 GLU A C 1
ATOM 554 O O . GLU A 1 73 ? -8.422 6.001 22.627 1.00 80.88 73 GLU A O 1
ATOM 559 N N . SER A 1 74 ? -7.356 7.946 22.900 1.00 85.19 74 SER A N 1
ATOM 560 C CA . SER A 1 74 ? -8.583 8.721 23.093 1.00 85.19 74 SER A CA 1
ATOM 561 C C . SER A 1 74 ? -9.131 9.226 21.758 1.00 85.19 74 SER A C 1
ATOM 563 O O . SER A 1 74 ? -8.413 9.831 20.957 1.00 85.19 74 SER A O 1
ATOM 565 N N . VAL A 1 75 ? -10.439 9.047 21.544 1.00 84.94 75 VAL A N 1
ATOM 566 C CA . VAL A 1 75 ? -11.163 9.618 20.392 1.00 84.94 75 VAL A CA 1
ATOM 567 C C . VAL A 1 75 ? -11.000 11.134 20.333 1.00 84.94 75 VAL A C 1
ATOM 569 O O . VAL A 1 75 ? -10.787 11.690 19.254 1.00 84.94 75 VAL A O 1
ATOM 572 N N . ASP A 1 76 ? -11.036 11.804 21.482 1.00 85.94 76 ASP A N 1
ATOM 573 C CA . ASP A 1 76 ? -10.955 13.262 21.550 1.00 85.94 76 ASP A CA 1
ATOM 574 C C . ASP A 1 76 ? -9.569 13.780 21.139 1.00 85.94 76 ASP A C 1
ATOM 576 O O . ASP A 1 76 ? -9.466 14.760 20.397 1.00 85.94 76 ASP A O 1
ATOM 580 N N . GLU A 1 77 ? -8.499 13.088 21.541 1.00 85.12 77 GLU A N 1
ATOM 581 C CA . GLU A 1 77 ? -7.121 13.437 21.166 1.00 85.12 77 GLU A CA 1
ATOM 582 C C . GLU A 1 77 ? -6.894 13.274 19.659 1.00 85.12 77 GLU A C 1
ATOM 584 O O . GLU A 1 77 ? -6.294 14.138 19.012 1.00 85.12 77 GLU A O 1
ATOM 589 N N . PHE A 1 78 ? -7.440 12.210 19.066 1.00 84.81 78 PHE A N 1
ATOM 590 C CA . PHE A 1 78 ? -7.406 12.008 17.620 1.00 84.81 78 PHE A CA 1
ATOM 591 C C . PHE A 1 78 ? -8.157 13.112 16.864 1.00 84.81 78 PHE A C 1
ATOM 593 O O . PHE A 1 78 ? -7.645 13.663 15.883 1.00 84.81 78 PHE A O 1
ATOM 600 N N . LEU A 1 79 ? -9.358 13.481 17.323 1.00 86.62 79 LEU A N 1
ATOM 601 C CA . LEU A 1 79 ? -10.136 14.562 16.716 1.00 86.62 79 LEU A CA 1
ATOM 602 C C . LEU A 1 79 ? -9.397 15.901 16.809 1.00 86.62 79 LEU A C 1
ATOM 604 O O . LEU A 1 79 ? -9.339 16.637 15.819 1.00 86.62 79 LEU A O 1
ATOM 608 N N . GLN A 1 80 ? -8.768 16.189 17.948 1.00 86.94 80 GLN A N 1
ATOM 609 C CA . GLN A 1 80 ? -7.943 17.380 18.134 1.00 86.94 80 GLN A CA 1
ATOM 610 C C . GLN A 1 80 ? -6.714 17.379 17.208 1.00 86.94 80 GLN A C 1
ATOM 612 O O . GLN A 1 80 ? -6.388 18.405 16.599 1.00 86.94 80 GLN A O 1
ATOM 617 N N . ALA A 1 81 ? -6.051 16.233 17.031 1.00 84.94 81 ALA A N 1
ATOM 618 C CA . ALA A 1 81 ? -4.923 16.082 16.113 1.00 84.94 81 ALA A CA 1
ATOM 619 C C . ALA A 1 81 ? -5.330 16.308 14.645 1.00 84.94 81 ALA A C 1
ATOM 621 O O . ALA A 1 81 ? -4.590 16.923 13.873 1.00 84.94 81 ALA A O 1
ATOM 622 N N . ILE A 1 82 ? -6.527 15.866 14.245 1.00 86.19 82 ILE A N 1
ATOM 623 C CA . ILE A 1 82 ? -7.055 16.136 12.901 1.00 86.19 82 ILE A CA 1
ATOM 624 C C . ILE A 1 82 ? -7.374 17.618 12.731 1.00 86.19 82 ILE A C 1
ATOM 626 O O . ILE A 1 82 ? -7.019 18.205 11.708 1.00 86.19 82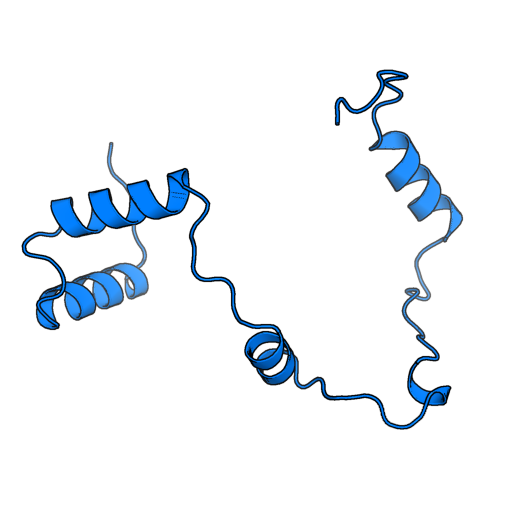 ILE A O 1
ATOM 630 N N . GLN A 1 83 ? -8.064 18.217 13.699 1.00 83.62 83 GLN A N 1
ATOM 631 C CA . GLN A 1 83 ? -8.489 19.614 13.624 1.00 83.62 83 GLN A CA 1
ATOM 632 C C . GLN A 1 83 ? -7.295 20.570 13.609 1.00 83.62 83 GLN A C 1
ATOM 634 O O . GLN A 1 83 ? -7.294 21.511 12.827 1.00 83.62 83 GLN A O 1
ATOM 639 N N . SER A 1 84 ? -6.252 20.290 14.390 1.00 77.88 84 SER A N 1
ATOM 640 C CA . SER A 1 84 ? -5.011 21.078 14.387 1.00 77.88 84 SER A CA 1
ATOM 641 C C . SER A 1 84 ? -4.183 20.920 13.106 1.00 77.88 84 SER A C 1
ATOM 643 O O . SER A 1 84 ? -3.468 21.843 12.722 1.00 77.88 84 SER A O 1
ATOM 645 N N . ARG A 1 85 ? -4.277 19.772 12.417 1.00 68.00 85 ARG A N 1
ATOM 646 C CA . ARG A 1 85 ? -3.604 19.538 11.124 1.00 68.00 85 ARG A CA 1
ATOM 647 C C . ARG A 1 85 ? -4.365 20.070 9.921 1.00 68.00 85 ARG A C 1
ATOM 649 O O . ARG A 1 85 ? -3.759 20.262 8.867 1.00 68.00 85 ARG A O 1
ATOM 656 N N . ARG A 1 86 ? -5.679 20.271 10.030 1.00 61.28 86 ARG A N 1
ATOM 657 C CA . ARG A 1 86 ? -6.422 20.997 9.002 1.00 61.28 86 ARG A CA 1
ATOM 658 C C . ARG A 1 86 ? -6.072 22.472 9.175 1.00 61.28 86 ARG A C 1
ATOM 660 O O . ARG A 1 86 ? -6.414 23.029 10.213 1.00 61.28 86 ARG A O 1
ATOM 667 N N . PRO A 1 87 ? -5.400 23.117 8.203 1.00 57.62 87 PRO A N 1
ATOM 668 C CA . PRO A 1 87 ? -5.292 24.560 8.257 1.00 57.62 87 PRO A CA 1
ATOM 669 C C . PRO A 1 87 ? -6.720 25.096 8.332 1.00 57.62 87 PRO A C 1
ATOM 671 O O . PRO A 1 87 ? -7.581 24.701 7.541 1.00 57.62 87 PRO A O 1
ATOM 674 N N . THR A 1 88 ? -6.977 25.965 9.302 1.00 55.47 88 THR A N 1
ATOM 675 C CA . THR A 1 88 ? -8.161 26.823 9.352 1.00 55.47 88 THR A CA 1
ATOM 676 C C . THR A 1 88 ? -8.065 27.845 8.218 1.00 55.47 88 THR A C 1
ATOM 678 O O . THR A 1 88 ? -8.021 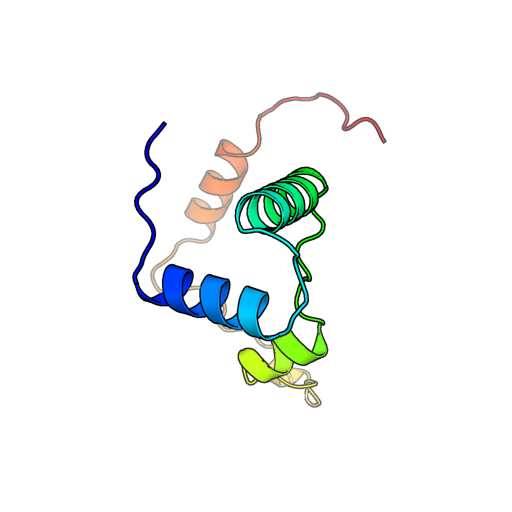29.048 8.443 1.00 55.47 88 THR A O 1
ATOM 681 N N . SER A 1 89 ? -7.920 27.369 6.987 1.00 53.38 89 SER A N 1
ATOM 682 C CA . SER A 1 89 ? -8.055 28.172 5.793 1.00 53.38 89 SER A CA 1
ATOM 683 C C . SER A 1 89 ? -9.486 27.972 5.355 1.00 53.38 89 SER A C 1
ATOM 685 O O . SER A 1 89 ? -9.841 26.959 4.754 1.00 53.38 89 SER A O 1
ATOM 687 N N . ASP A 1 90 ? -10.296 28.965 5.688 1.00 55.00 90 ASP A N 1
ATOM 688 C CA . ASP A 1 90 ? -11.616 29.227 5.125 1.00 55.00 90 ASP A CA 1
ATOM 689 C C . ASP A 1 90 ? -11.483 29.640 3.639 1.00 55.00 90 ASP A C 1
ATOM 691 O O . ASP A 1 90 ? -12.091 30.593 3.165 1.00 55.00 90 ASP A O 1
ATOM 695 N N . GLU A 1 91 ? -10.606 28.958 2.896 1.00 57.06 91 GLU A N 1
ATOM 696 C CA . GLU A 1 91 ? -10.444 29.125 1.462 1.00 57.06 91 GLU A CA 1
ATOM 697 C C . GLU A 1 91 ? -11.139 27.955 0.764 1.00 57.06 91 GLU A C 1
ATOM 699 O O . GLU A 1 91 ? -10.833 26.784 1.034 1.00 57.06 91 GLU A O 1
ATOM 704 N N . PRO A 1 92 ? -12.099 28.240 -0.134 1.00 51.84 92 PRO A N 1
ATOM 705 C CA . PRO A 1 92 ? -12.806 27.200 -0.850 1.00 51.84 92 PRO A CA 1
ATOM 706 C C . PRO A 1 92 ? -11.798 26.406 -1.677 1.00 51.84 92 PRO A C 1
ATOM 708 O O . PRO A 1 92 ? -11.040 26.965 -2.469 1.00 51.84 92 PRO A O 1
ATOM 711 N N . ARG A 1 93 ? -11.812 25.078 -1.518 1.00 58.09 93 ARG A N 1
ATOM 712 C CA . ARG A 1 93 ? -11.119 24.183 -2.447 1.00 58.09 93 ARG A CA 1
ATOM 713 C C . ARG A 1 93 ? -11.685 24.441 -3.841 1.00 58.09 93 ARG A C 1
ATOM 715 O O . ARG A 1 93 ? -12.806 24.020 -4.129 1.00 58.09 93 ARG A O 1
ATOM 722 N N . ALA A 1 94 ? -10.921 25.155 -4.665 1.00 51.81 94 ALA A N 1
ATOM 723 C CA . ALA A 1 94 ? -11.218 25.329 -6.076 1.00 51.81 94 ALA A CA 1
ATOM 724 C C . ALA A 1 94 ? -11.386 23.933 -6.694 1.00 51.81 94 ALA A C 1
ATOM 726 O O . ALA A 1 94 ? -10.496 23.086 -6.580 1.00 51.81 94 ALA A O 1
ATOM 727 N N . ARG A 1 95 ? -12.585 23.686 -7.226 1.00 51.56 95 ARG A N 1
ATOM 728 C CA . ARG A 1 95 ? -12.907 22.497 -8.016 1.00 51.56 95 ARG A CA 1
ATOM 729 C C . ARG A 1 95 ? -12.340 22.631 -9.417 1.00 51.56 95 ARG A C 1
ATOM 731 O O . ARG A 1 95 ? -12.340 23.773 -9.926 1.00 51.56 95 ARG A O 1
#

Foldseek 3Di:
DDDDDDPVVVVVLVVCVVVVVDPDSVRVVVVVVVCVVVVNDPDDDPVRVCVVVVHDDDPDVVVVPDPPDDPPDDPVVVVVVVVVPPPPPPDDPDD

pLDDT: mean 77.31, std 10.53, range [47.28, 88.38]

Sequence (95 aa):
MQIEVSSETIQLLEAAMAAGRFASMDECIASLAKRARNGHMPRPSVDQLATEQGVGPIGDFRKLKADFWPDNESVDEFLQAIQSRRPTSDEPRAR

Radius of gyration: 22.28 Å; chains: 1; bounding box: 48×42×48 Å